Protein AF-A0A914SIZ4-F1 (afdb_monomer_lite)

Radius of gyration: 20.18 Å; chains: 1; bounding box: 38×39×72 Å

Secondary structure (DSSP, 8-state):
-HHHHHHHHHHHHHHHHHHHHHHHHHHHHHHHTSPEEEETT--TT--EEEEEEEEE-SSTT----SPEEEEEEESS-BPPPEEE-EE-TT-SS----S-TT-EEEEEEEESS---SEEEEEEEE----SS----EEEEEEEEEETTTTEEEEEEEEEEE-SS-------

Foldseek 3Di:
DVVVVVVVVVVVVVVVVVVVVVVVVVVVVVLVPADAFEAPPDDPLFDWKKKKKWFFEQDPLQFDQFWKWKKWAAPPDIDDIGTPAGDPVPDPDGDRPRDHRDIYIYIDTHNDDRHHTQFMAMWTDPPDPDPSQWHFIQKMWMAGPVVRDIDIGGDRDIGNDTDDGDHDD

Sequence (169 aa):
MGNQTLVILQICFFLTFVWLLYVTDLSEFRDTTGYILNNSDNLSNYFYQYIIAVQTSHKFFASTKNNVFISLFGTESETLARKLHGCMSTSSFPYKSFEFGICERFLVCTDRPLGDIHFIKLWTDISGDDAIQSWHCEQIQIKDMQTNKDYLFEVKQWFHTPVMTLSFL

Structure (mmCIF, N/CA/C/O backbone):
data_AF-A0A914SIZ4-F1
#
_entry.id   AF-A0A914SIZ4-F1
#
loop_
_atom_site.group_PDB
_atom_site.id
_atom_site.type_symbol
_atom_site.label_atom_id
_atom_site.label_alt_id
_atom_site.label_comp_id
_atom_site.label_asym_id
_atom_site.label_entity_id
_atom_site.label_seq_id
_atom_site.pdbx_PDB_ins_code
_atom_site.Cartn_x
_atom_site.Cartn_y
_atom_site.Cartn_z
_atom_site.occupancy
_atom_site.B_iso_or_equiv
_atom_site.auth_seq_id
_atom_site.auth_comp_id
_atom_site.auth_asym_id
_atom_site.auth_atom_id
_atom_site.pdbx_PDB_model_num
ATOM 1 N N . MET A 1 1 ? -2.617 2.408 55.164 1.00 59.12 1 MET A N 1
ATOM 2 C CA . MET A 1 1 ? -1.770 2.667 53.976 1.00 59.12 1 MET A CA 1
ATOM 3 C C . MET A 1 1 ? -2.222 1.911 52.714 1.00 59.12 1 MET A C 1
ATOM 5 O O . MET A 1 1 ? -2.068 2.476 51.644 1.00 59.12 1 MET A O 1
ATOM 9 N N . GLY A 1 2 ? -2.843 0.719 52.793 1.00 74.12 2 GLY A N 1
ATOM 10 C CA . GLY A 1 2 ? -3.229 -0.076 51.603 1.00 74.12 2 GLY A CA 1
ATOM 11 C C . GLY A 1 2 ? -4.346 0.483 50.698 1.00 74.12 2 GLY A C 1
ATOM 12 O O . GLY A 1 2 ? -4.307 0.282 49.489 1.00 74.12 2 GLY A O 1
ATOM 13 N N . ASN A 1 3 ? -5.314 1.239 51.233 1.00 79.38 3 ASN A N 1
ATOM 14 C CA . ASN A 1 3 ? -6.381 1.816 50.393 1.00 79.38 3 ASN A CA 1
ATOM 15 C C . ASN A 1 3 ? -5.876 2.961 49.505 1.00 79.38 3 ASN A C 1
ATOM 17 O O . ASN A 1 3 ? -6.310 3.090 48.368 1.00 79.38 3 ASN A O 1
ATOM 21 N N . GLN A 1 4 ? -4.930 3.767 49.994 1.00 86.94 4 GLN A N 1
ATOM 22 C CA . GLN A 1 4 ? -4.374 4.873 49.210 1.00 86.94 4 GLN A CA 1
ATOM 23 C C . GLN A 1 4 ? -3.528 4.361 48.041 1.00 86.94 4 GLN A C 1
ATOM 25 O O . GLN A 1 4 ? -3.629 4.892 46.942 1.00 86.94 4 GLN A O 1
ATOM 30 N N . THR A 1 5 ? -2.760 3.285 48.238 1.00 90.44 5 THR A N 1
ATOM 31 C CA . THR A 1 5 ? -1.988 2.660 47.155 1.00 90.44 5 THR A CA 1
ATOM 32 C C . THR A 1 5 ? -2.891 2.042 46.087 1.00 90.44 5 THR A C 1
ATOM 34 O O . THR A 1 5 ? -2.598 2.178 44.905 1.00 90.44 5 THR A O 1
ATOM 37 N N . LEU A 1 6 ? -4.017 1.428 46.473 1.00 89.38 6 LEU A N 1
ATOM 38 C CA . LEU A 1 6 ? -4.995 0.879 45.523 1.00 89.38 6 LEU A CA 1
ATOM 39 C C . LEU A 1 6 ? -5.656 1.973 44.672 1.00 89.38 6 LEU A C 1
ATOM 41 O O . LEU A 1 6 ? -5.752 1.820 43.456 1.00 89.38 6 LEU A O 1
ATOM 45 N N . VAL A 1 7 ? -6.049 3.091 45.291 1.00 93.56 7 VAL A N 1
ATOM 46 C CA . VAL A 1 7 ? -6.637 4.239 44.580 1.00 93.56 7 VAL A CA 1
ATOM 47 C C . VAL A 1 7 ? -5.636 4.845 43.592 1.00 93.56 7 VAL A C 1
ATOM 49 O O . VAL A 1 7 ? -5.992 5.128 42.451 1.00 93.56 7 VAL A O 1
ATOM 52 N N . ILE A 1 8 ? -4.367 4.988 43.988 1.00 93.56 8 ILE A N 1
ATOM 53 C CA . ILE A 1 8 ? -3.312 5.503 43.103 1.00 93.56 8 ILE A CA 1
ATOM 54 C C . ILE A 1 8 ? -3.103 4.573 41.901 1.00 93.56 8 ILE A C 1
ATOM 56 O O . ILE A 1 8 ? -3.047 5.050 40.771 1.00 93.56 8 ILE A O 1
ATOM 60 N N . LEU A 1 9 ? -3.051 3.254 42.112 1.00 94.06 9 LEU A N 1
ATOM 61 C CA . LEU A 1 9 ? -2.890 2.285 41.022 1.00 94.06 9 LEU A CA 1
ATOM 62 C C . LEU A 1 9 ? -4.062 2.318 40.031 1.00 94.06 9 LEU A C 1
ATOM 64 O O . LEU A 1 9 ? -3.834 2.241 38.826 1.00 94.06 9 LEU A O 1
ATOM 68 N N . GLN A 1 10 ? -5.296 2.480 40.515 1.00 93.75 10 GLN A N 1
ATOM 69 C CA . GLN A 1 10 ? -6.477 2.619 39.656 1.00 93.75 10 GLN A CA 1
ATOM 70 C C . GLN A 1 10 ? -6.420 3.887 38.800 1.00 93.75 10 GLN A C 1
ATOM 72 O O . GLN A 1 10 ? -6.717 3.832 37.608 1.00 93.75 10 GLN A O 1
ATOM 77 N N . ILE A 1 11 ? -5.993 5.012 39.381 1.00 95.56 11 ILE A N 1
ATOM 78 C CA . ILE A 1 11 ? -5.815 6.269 38.643 1.00 95.56 11 ILE A CA 1
ATOM 79 C C . ILE A 1 11 ? -4.706 6.116 37.598 1.00 95.56 11 ILE A C 1
ATOM 81 O O . ILE A 1 11 ? -4.906 6.489 36.447 1.00 95.56 11 ILE A O 1
ATOM 85 N N . CYS A 1 12 ? -3.562 5.527 37.958 1.00 95.31 12 CYS A N 1
ATOM 86 C CA . CYS A 1 12 ? -2.476 5.272 37.012 1.00 95.31 12 CYS A CA 1
ATOM 87 C C . CYS A 1 12 ? -2.931 4.376 35.857 1.00 95.31 12 CYS A C 1
ATOM 89 O O . CYS A 1 12 ? -2.675 4.717 34.708 1.00 95.31 12 CYS A O 1
ATOM 91 N N . PHE A 1 13 ? -3.650 3.287 36.144 1.00 95.81 13 PHE A N 1
ATOM 92 C CA . PHE A 1 13 ? -4.196 2.404 35.115 1.00 95.81 13 PHE A CA 1
ATOM 93 C C . PHE A 1 13 ? -5.157 3.151 34.183 1.00 95.81 13 PHE A C 1
ATOM 95 O O . PHE A 1 13 ? -5.036 3.047 32.963 1.00 95.81 13 PHE A O 1
ATOM 102 N N . PHE A 1 14 ? -6.060 3.961 34.745 1.00 96.25 14 PHE A N 1
ATOM 103 C CA . PHE A 1 14 ? -6.995 4.765 33.963 1.00 96.25 14 PHE A CA 1
ATOM 104 C C . PHE A 1 14 ? -6.264 5.774 33.070 1.00 96.25 14 PHE A C 1
ATOM 106 O O . PHE A 1 14 ? -6.563 5.870 31.884 1.00 96.25 14 PHE A O 1
ATOM 113 N N . LEU A 1 15 ? -5.252 6.468 33.597 1.00 95.44 15 LEU A N 1
ATOM 114 C CA . LEU A 1 15 ? -4.437 7.404 32.821 1.00 95.44 15 LEU A CA 1
ATOM 115 C C . LEU A 1 15 ? -3.643 6.699 31.716 1.00 95.44 15 LEU A C 1
ATOM 117 O O . LEU A 1 15 ? -3.604 7.200 30.596 1.00 95.44 15 LEU A O 1
ATOM 121 N N . THR A 1 16 ? -3.056 5.528 31.984 1.00 92.56 16 THR A N 1
ATOM 122 C CA . THR A 1 16 ? -2.359 4.748 30.948 1.00 92.56 16 THR A CA 1
ATOM 123 C C . THR A 1 16 ? -3.313 4.223 29.885 1.00 92.56 16 THR A C 1
ATOM 125 O O . THR A 1 16 ? -2.956 4.198 28.715 1.00 92.56 16 THR A O 1
ATOM 128 N N . PHE A 1 17 ? -4.533 3.847 30.268 1.00 94.31 17 PHE A N 1
ATOM 129 C CA . PHE A 1 17 ? -5.553 3.379 29.339 1.00 94.31 17 PHE A CA 1
ATOM 130 C C . PHE A 1 17 ? -6.051 4.519 28.445 1.00 94.31 17 PHE A C 1
ATOM 132 O O . PHE A 1 17 ? -6.073 4.371 27.229 1.00 94.31 17 PHE A O 1
ATOM 139 N N . VAL A 1 18 ? -6.356 5.685 29.022 1.00 93.88 18 VAL A N 1
ATOM 140 C CA . VAL A 1 18 ? -6.723 6.893 28.265 1.00 93.88 18 VAL A CA 1
ATOM 141 C C . VAL A 1 18 ? -5.588 7.324 27.338 1.00 93.88 18 VAL A C 1
ATOM 143 O O . VAL A 1 18 ? -5.836 7.654 26.184 1.00 93.88 18 VAL A O 1
ATOM 146 N N . TRP A 1 19 ? -4.339 7.278 27.808 1.00 91.62 19 TRP A N 1
ATOM 147 C CA . TRP A 1 19 ? -3.180 7.578 26.973 1.00 91.62 19 TRP A CA 1
ATOM 148 C C . TRP A 1 19 ? -3.014 6.567 25.833 1.00 91.62 19 TRP A C 1
ATOM 150 O O . TRP A 1 19 ? -2.752 6.980 24.711 1.00 91.62 19 TRP A O 1
ATOM 160 N N . LEU A 1 20 ? -3.224 5.269 26.075 1.00 89.19 20 LEU A N 1
ATOM 161 C CA . LEU A 1 20 ? -3.196 4.249 25.023 1.00 89.19 20 LEU A CA 1
ATOM 162 C C . LEU A 1 20 ? -4.296 4.475 23.982 1.00 89.19 20 LEU A C 1
ATOM 164 O O . LEU A 1 20 ? -3.985 4.455 22.797 1.00 89.19 20 LEU A O 1
ATOM 168 N N . LEU A 1 21 ? -5.533 4.759 24.406 1.00 87.50 21 LEU A N 1
ATOM 169 C CA . LEU A 1 21 ? -6.630 5.092 23.489 1.00 87.50 21 LEU A CA 1
ATOM 170 C C . LEU A 1 21 ? -6.316 6.345 22.658 1.00 87.50 21 LEU A C 1
ATOM 172 O O . LEU A 1 21 ? -6.552 6.375 21.453 1.00 87.50 21 LEU A O 1
ATOM 176 N N . TYR A 1 22 ? -5.728 7.362 23.288 1.00 82.75 22 TYR A N 1
ATOM 177 C CA . TYR A 1 22 ? -5.297 8.580 22.609 1.00 82.75 22 TYR A CA 1
ATOM 178 C C . TYR A 1 22 ? -4.162 8.316 21.607 1.00 82.75 22 TYR A C 1
ATOM 180 O O . TYR A 1 22 ? -4.184 8.827 20.493 1.00 82.75 22 TYR A O 1
ATOM 188 N N . VAL A 1 23 ? -3.177 7.486 21.963 1.00 78.31 23 VAL A N 1
ATOM 189 C CA . VAL A 1 23 ? -2.068 7.111 21.071 1.00 78.31 23 VAL A CA 1
ATOM 190 C C . VAL A 1 23 ? -2.558 6.292 19.878 1.00 78.31 23 VAL A C 1
ATOM 192 O O . VAL A 1 23 ? -2.055 6.493 18.774 1.00 78.31 23 VAL A O 1
ATOM 195 N N . THR A 1 24 ? -3.536 5.401 20.065 1.00 73.44 24 THR A N 1
ATOM 196 C CA . THR A 1 24 ? -4.120 4.644 18.948 1.00 73.44 24 THR A CA 1
ATOM 197 C C . THR A 1 24 ? -4.885 5.554 17.986 1.00 73.44 24 THR A C 1
ATOM 199 O O . THR A 1 24 ? -4.687 5.443 16.782 1.00 73.44 24 THR A O 1
ATOM 202 N N . ASP A 1 25 ? -5.652 6.520 18.489 1.00 65.12 25 ASP A N 1
ATOM 203 C CA . ASP A 1 25 ? -6.377 7.503 17.664 1.00 65.12 25 ASP A CA 1
ATOM 204 C C . ASP A 1 25 ? -5.406 8.443 16.910 1.00 65.12 25 ASP A C 1
ATOM 206 O O . ASP A 1 25 ? -5.534 8.721 15.717 1.00 65.12 25 ASP A O 1
ATOM 210 N N . LEU A 1 26 ? -4.310 8.841 17.569 1.00 59.41 26 LEU A N 1
ATOM 211 C CA . LEU A 1 26 ? -3.222 9.580 16.923 1.00 59.41 26 LEU A CA 1
ATOM 212 C C . LEU A 1 26 ? -2.469 8.767 15.863 1.00 59.41 26 LEU A C 1
ATOM 214 O O . LEU A 1 26 ? -1.889 9.365 14.954 1.00 59.41 26 LEU A O 1
ATOM 218 N N . SER A 1 27 ? -2.420 7.436 15.977 1.00 58.19 27 SER A N 1
ATOM 219 C CA . SER A 1 27 ? -1.749 6.593 14.981 1.00 58.19 27 SER A CA 1
ATOM 220 C C . SER A 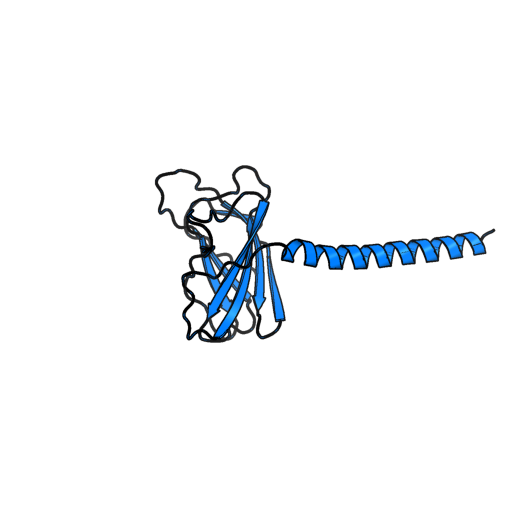1 27 ? -2.484 6.619 13.639 1.00 58.19 27 SER A C 1
ATOM 222 O O . SER A 1 27 ? -1.836 6.757 12.602 1.00 58.19 27 SER A O 1
ATOM 224 N N . GLU A 1 28 ? -3.818 6.654 13.674 1.00 53.34 28 GLU A N 1
ATOM 225 C CA . GLU A 1 28 ? -4.681 6.838 12.505 1.00 53.34 28 GLU A CA 1
ATOM 226 C C . GLU A 1 28 ? -4.524 8.253 11.912 1.00 53.34 28 GLU A C 1
ATOM 228 O O . GLU A 1 28 ? -4.387 8.427 10.697 1.00 53.34 28 GLU A O 1
ATOM 233 N N . PHE A 1 29 ? -4.405 9.278 12.769 1.00 48.66 29 PHE A N 1
ATOM 234 C CA . PHE A 1 29 ? -4.146 10.649 12.316 1.00 48.66 29 PHE A CA 1
ATOM 235 C C . PHE A 1 29 ? -2.769 10.812 11.649 1.00 48.66 29 PHE A C 1
ATOM 237 O O . PHE A 1 29 ? -2.625 11.549 10.667 1.00 48.66 29 PHE A O 1
ATOM 244 N N . ARG A 1 30 ? -1.739 10.113 12.148 1.00 47.41 30 ARG A N 1
ATOM 245 C CA . ARG A 1 30 ? -0.379 10.172 11.586 1.00 47.41 30 ARG A CA 1
ATOM 246 C C . ARG A 1 30 ? -0.351 9.664 10.150 1.00 47.41 30 ARG A C 1
ATOM 248 O O . ARG A 1 30 ? 0.340 10.252 9.318 1.00 47.41 30 ARG A O 1
ATOM 255 N N . ASP A 1 31 ? -1.162 8.655 9.856 1.00 54.09 31 ASP A N 1
ATOM 256 C CA . ASP A 1 31 ? -1.362 8.177 8.501 1.00 54.09 31 ASP A CA 1
ATOM 257 C C . ASP A 1 31 ? -2.029 9.272 7.644 1.00 54.09 31 ASP A C 1
ATOM 259 O O . ASP A 1 31 ? -1.484 9.618 6.600 1.00 54.09 31 ASP A O 1
ATOM 263 N N . THR A 1 32 ? -3.090 9.952 8.090 1.00 49.34 32 THR A N 1
ATOM 264 C CA . THR A 1 32 ? -3.833 10.953 7.278 1.00 49.34 32 THR A CA 1
ATOM 265 C C . THR A 1 32 ? -3.099 12.235 6.844 1.00 49.34 32 THR A C 1
ATOM 267 O O . THR A 1 32 ? -3.649 13.003 6.058 1.00 49.34 32 THR A O 1
ATOM 270 N N . THR A 1 33 ? -1.861 12.490 7.273 1.00 47.47 33 THR A N 1
ATOM 271 C CA . THR A 1 33 ? -1.141 13.748 6.958 1.00 47.47 33 THR A CA 1
ATOM 272 C C . THR A 1 33 ? -0.622 13.872 5.514 1.00 47.47 33 THR A C 1
ATOM 274 O O . THR A 1 33 ? -0.055 14.902 5.146 1.00 47.47 33 THR A O 1
ATOM 277 N N . GLY A 1 34 ? -0.827 12.853 4.674 1.00 63.88 34 GLY A N 1
ATOM 278 C CA . GLY A 1 34 ? -0.425 12.856 3.264 1.00 63.88 34 GLY A CA 1
ATOM 279 C C . GLY A 1 34 ? -1.539 13.299 2.309 1.00 63.88 34 GLY A C 1
ATOM 280 O O . GLY A 1 34 ? -2.701 12.938 2.487 1.00 63.88 34 GLY A O 1
ATOM 281 N N . TYR A 1 35 ? -1.180 14.033 1.254 1.00 74.75 35 TYR A N 1
ATOM 282 C CA . TYR A 1 35 ? -2.088 14.359 0.149 1.00 74.75 35 TYR A CA 1
ATOM 283 C C . TYR A 1 35 ? -2.601 13.082 -0.541 1.00 74.75 35 TYR A C 1
ATOM 285 O O . TYR A 1 35 ? -1.833 12.147 -0.766 1.00 74.75 35 TYR A O 1
ATOM 293 N N . ILE A 1 36 ? -3.884 13.058 -0.916 1.00 83.19 36 ILE A N 1
ATOM 294 C CA . ILE A 1 36 ? -4.438 12.009 -1.782 1.00 83.19 36 ILE A CA 1
ATOM 295 C C . ILE A 1 36 ? -4.132 12.382 -3.231 1.00 83.19 36 ILE A C 1
ATOM 297 O O . ILE A 1 36 ? -4.562 13.423 -3.729 1.00 83.19 36 ILE A O 1
ATOM 301 N N . LEU A 1 37 ? -3.391 11.518 -3.909 1.00 83.19 37 LEU A N 1
ATOM 302 C CA . LEU A 1 37 ? -3.005 11.679 -5.298 1.00 83.19 37 LEU A CA 1
ATOM 303 C C . LEU A 1 37 ? -4.125 11.137 -6.183 1.00 83.19 37 LEU A C 1
ATOM 305 O O . LEU A 1 37 ? -4.456 9.952 -6.126 1.00 83.19 37 LEU A O 1
ATOM 309 N N . ASN A 1 38 ? -4.718 11.992 -7.015 1.00 83.69 38 ASN A N 1
ATOM 310 C CA . ASN A 1 38 ? -5.684 11.519 -7.999 1.00 83.69 38 ASN A CA 1
ATOM 311 C C . ASN A 1 38 ? -4.949 10.728 -9.086 1.00 83.69 38 ASN A C 1
ATOM 313 O O . ASN A 1 38 ? -4.035 11.266 -9.718 1.00 83.69 38 ASN A O 1
ATOM 317 N N . ASN A 1 39 ? -5.328 9.465 -9.289 1.00 82.06 39 ASN A N 1
ATOM 318 C CA . ASN A 1 39 ? -4.675 8.643 -10.293 1.00 82.06 39 ASN A CA 1
ATOM 319 C C . ASN A 1 39 ? -5.022 9.126 -11.711 1.00 82.06 39 ASN A C 1
ATOM 321 O O . ASN A 1 39 ? -6.186 9.397 -12.010 1.00 82.06 39 ASN A O 1
ATOM 325 N N . SER A 1 40 ? -4.024 9.187 -12.597 1.00 78.44 40 SER A N 1
ATOM 326 C CA . SER A 1 40 ? -4.197 9.655 -13.983 1.00 78.44 40 SER A CA 1
ATOM 327 C C . SER A 1 40 ? -5.196 8.822 -14.780 1.00 78.44 40 SER A C 1
ATOM 329 O O . SER A 1 40 ? -5.850 9.336 -15.682 1.00 78.44 40 SER A O 1
ATOM 331 N N . ASP A 1 41 ? -5.330 7.545 -14.428 1.00 81.38 41 ASP A N 1
ATOM 332 C CA . ASP A 1 41 ? -6.172 6.586 -15.143 1.00 81.38 41 ASP A CA 1
ATOM 333 C C . ASP A 1 41 ? -7.658 6.682 -14.739 1.00 81.38 41 ASP A C 1
ATOM 335 O O . ASP A 1 41 ? -8.469 5.862 -15.168 1.00 81.38 41 ASP A O 1
ATOM 339 N N . ASN A 1 42 ? -8.028 7.602 -13.841 1.00 85.62 42 ASN A N 1
ATOM 340 C CA . ASN A 1 42 ? -9.411 7.764 -13.395 1.00 85.62 42 ASN A CA 1
ATOM 341 C C . ASN A 1 42 ? -10.262 8.444 -14.472 1.00 85.62 42 ASN A C 1
ATOM 343 O O . ASN A 1 42 ? -9.956 9.546 -14.927 1.00 85.62 42 ASN A O 1
ATOM 347 N N . LEU A 1 43 ? -11.372 7.801 -14.837 1.00 83.69 43 LEU A N 1
ATOM 348 C CA . LEU A 1 43 ? -12.358 8.346 -15.765 1.00 83.69 43 LEU A CA 1
ATOM 349 C C . LEU A 1 43 ? -13.506 9.018 -15.004 1.00 83.69 43 LEU A C 1
ATOM 351 O O . LEU A 1 43 ? -13.878 8.596 -13.912 1.00 83.69 43 LEU A O 1
ATOM 355 N N . SER A 1 44 ? -14.100 10.055 -15.598 1.00 81.88 44 SER A N 1
ATOM 356 C CA . SER A 1 44 ? -15.178 10.841 -14.975 1.00 81.88 44 SER A CA 1
ATOM 357 C C . SER A 1 44 ? -16.486 10.067 -14.775 1.00 81.88 44 SER A C 1
ATOM 359 O O . SER A 1 44 ? -17.315 10.473 -13.966 1.00 81.88 44 SER A O 1
ATOM 361 N N . ASN A 1 45 ? -16.680 8.965 -15.500 1.00 86.62 45 ASN A N 1
ATOM 362 C CA . ASN A 1 45 ? -17.842 8.084 -15.391 1.00 86.62 45 ASN A CA 1
ATOM 363 C C . ASN A 1 45 ? -17.667 6.959 -14.355 1.00 86.62 45 ASN A C 1
ATOM 365 O O . ASN A 1 45 ? -18.545 6.105 -14.244 1.00 86.62 45 ASN A O 1
ATOM 369 N N . TYR A 1 46 ? -16.546 6.921 -13.631 1.00 90.50 46 TYR A N 1
ATOM 370 C CA . TYR A 1 46 ? -16.296 5.956 -12.561 1.00 90.50 46 TYR A CA 1
ATOM 371 C C . TYR A 1 46 ? -16.685 6.566 -11.213 1.00 90.50 46 TYR A C 1
ATOM 373 O O . TYR A 1 46 ? -16.101 7.558 -10.778 1.00 90.50 46 TYR A O 1
ATOM 381 N N . PHE A 1 47 ? -17.687 5.977 -10.558 1.00 90.44 47 PHE A N 1
ATOM 382 C CA . PHE A 1 47 ? -18.300 6.534 -9.345 1.00 90.44 47 PHE A CA 1
ATOM 383 C C . PHE A 1 47 ? -17.838 5.853 -8.054 1.00 90.44 47 PHE A C 1
ATOM 385 O O . PHE A 1 47 ? -17.953 6.447 -6.983 1.00 90.44 47 PHE A O 1
ATOM 392 N N . TYR A 1 48 ? -17.307 4.634 -8.144 1.00 94.25 48 TYR A N 1
ATOM 393 C CA . TYR A 1 48 ? -16.815 3.883 -6.991 1.00 94.25 48 TYR A CA 1
ATOM 394 C C . TYR A 1 48 ? -15.359 4.247 -6.746 1.00 94.25 48 TYR A C 1
ATOM 396 O O . TYR A 1 48 ? -14.560 4.258 -7.674 1.00 94.25 48 TYR A O 1
ATOM 404 N N . GLN A 1 49 ? -15.030 4.606 -5.514 1.00 94.19 49 GLN A N 1
ATOM 405 C CA . GLN A 1 49 ? -13.761 5.216 -5.130 1.00 94.19 49 GLN A CA 1
ATOM 406 C C . GLN A 1 49 ? -13.073 4.393 -4.049 1.00 94.19 49 GLN A C 1
ATOM 408 O O . GLN A 1 49 ? -13.660 4.120 -2.999 1.00 94.19 49 GLN A O 1
ATOM 413 N N . TYR A 1 50 ? -11.804 4.093 -4.297 1.00 94.38 50 TYR A N 1
ATOM 414 C CA . TYR A 1 50 ? -10.922 3.357 -3.409 1.00 94.38 50 TYR A CA 1
ATOM 415 C C . TYR A 1 50 ? -9.665 4.182 -3.157 1.00 94.38 50 TYR A C 1
ATOM 417 O O . TYR A 1 50 ? -9.025 4.646 -4.102 1.00 94.38 50 TYR A O 1
ATOM 425 N N . ILE A 1 51 ? -9.296 4.371 -1.892 1.00 93.94 51 ILE A N 1
ATOM 426 C CA . ILE A 1 51 ? -8.007 4.973 -1.538 1.00 93.94 51 ILE A CA 1
ATOM 427 C C . ILE A 1 51 ? -7.023 3.843 -1.284 1.00 93.94 51 ILE A C 1
ATOM 429 O O . ILE A 1 51 ? -7.239 3.027 -0.396 1.00 93.94 51 ILE A O 1
ATOM 433 N N . ILE A 1 52 ? -5.936 3.820 -2.045 1.00 93.75 52 ILE A N 1
ATOM 434 C CA . ILE A 1 52 ? -4.855 2.848 -1.907 1.00 93.75 52 ILE A CA 1
ATOM 435 C C . ILE A 1 52 ? -3.670 3.566 -1.270 1.00 93.75 52 ILE A C 1
ATOM 437 O O . ILE A 1 52 ? -3.052 4.415 -1.910 1.00 93.75 52 ILE A O 1
ATOM 441 N N . ALA A 1 53 ? -3.363 3.247 -0.017 1.00 92.31 53 ALA A N 1
ATOM 442 C CA . ALA A 1 53 ? -2.176 3.725 0.673 1.00 92.31 53 ALA A CA 1
ATOM 443 C C . ALA A 1 53 ? -1.057 2.684 0.560 1.00 92.31 53 ALA A C 1
ATOM 445 O O . ALA A 1 53 ? -1.200 1.552 1.019 1.00 92.31 53 ALA A O 1
ATOM 446 N N . VAL A 1 54 ? 0.056 3.063 -0.056 1.00 92.31 54 VAL A N 1
ATOM 447 C CA . VAL A 1 54 ? 1.220 2.203 -0.257 1.00 92.31 54 VAL A CA 1
ATOM 448 C C . VAL A 1 54 ? 2.349 2.687 0.639 1.00 92.31 54 VAL A C 1
ATOM 450 O O . VAL A 1 54 ? 2.835 3.808 0.487 1.00 92.31 54 VAL A O 1
ATOM 453 N N . GLN A 1 55 ? 2.785 1.830 1.561 1.00 91.38 55 GLN A N 1
ATOM 454 C CA . GLN A 1 55 ? 3.911 2.111 2.442 1.00 91.38 55 GLN A CA 1
ATOM 455 C C . GLN A 1 55 ? 5.196 1.553 1.831 1.00 91.38 55 GLN A C 1
ATOM 457 O O . GLN A 1 55 ? 5.403 0.334 1.784 1.00 91.38 55 GLN A O 1
ATOM 462 N N . THR A 1 56 ? 6.105 2.437 1.428 1.00 91.06 56 THR A N 1
ATOM 463 C CA . THR A 1 56 ? 7.478 2.031 1.116 1.00 91.06 56 THR A CA 1
ATOM 464 C C . THR A 1 56 ? 8.248 1.847 2.421 1.00 91.06 56 THR A C 1
ATOM 466 O O . THR A 1 56 ? 8.143 2.654 3.347 1.00 91.06 56 THR A O 1
ATOM 469 N N . SER A 1 57 ? 9.005 0.756 2.537 1.00 89.06 57 SER A N 1
ATOM 470 C CA . SER A 1 57 ? 9.697 0.444 3.792 1.00 89.06 57 SER A CA 1
ATOM 471 C C . SER A 1 57 ? 10.828 1.426 4.111 1.00 89.06 57 SER A C 1
ATOM 473 O O . SER A 1 57 ? 11.391 2.079 3.232 1.00 89.06 57 SER A O 1
ATOM 475 N N . HIS A 1 58 ? 11.223 1.455 5.384 1.00 87.94 58 HIS A N 1
ATOM 476 C CA . HIS A 1 58 ? 12.414 2.160 5.864 1.00 87.94 58 HIS A CA 1
ATOM 477 C C . HIS A 1 58 ? 13.715 1.350 5.668 1.00 87.94 58 HIS A C 1
ATOM 479 O O . HIS A 1 58 ? 14.703 1.579 6.368 1.00 87.94 58 HIS A O 1
ATOM 485 N N . LYS A 1 59 ? 13.751 0.382 4.740 1.00 86.44 59 LYS A N 1
ATOM 486 C CA . LYS A 1 59 ? 14.976 -0.364 4.401 1.00 86.44 59 LYS A CA 1
ATOM 487 C C . LYS A 1 59 ? 15.824 0.430 3.409 1.00 86.44 59 LYS A C 1
ATOM 489 O O . LYS A 1 59 ? 15.293 1.073 2.507 1.00 86.44 59 LYS A O 1
ATOM 494 N N . PHE A 1 60 ? 17.147 0.407 3.564 1.00 83.19 60 PHE A N 1
ATOM 495 C CA . PHE A 1 60 ? 18.045 1.095 2.629 1.00 83.19 60 PHE A CA 1
ATOM 496 C C . PHE A 1 60 ? 17.779 0.646 1.190 1.00 83.19 60 PHE A C 1
ATOM 498 O O . PHE A 1 60 ? 17.643 -0.548 0.946 1.00 83.19 60 PHE A O 1
ATOM 505 N N . PHE A 1 61 ? 17.723 1.603 0.258 1.00 83.88 61 PHE A N 1
A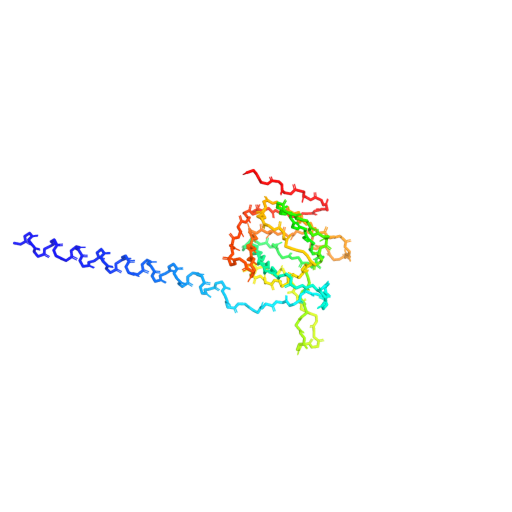TOM 506 C CA . PHE A 1 61 ? 17.434 1.363 -1.164 1.00 83.88 61 PHE A CA 1
ATOM 507 C C . PHE A 1 61 ? 16.040 0.783 -1.455 1.00 83.88 61 PHE A C 1
ATOM 509 O O . PHE A 1 61 ? 15.841 0.172 -2.498 1.00 83.88 61 PHE A O 1
ATOM 516 N N . ALA A 1 62 ? 15.070 0.984 -0.556 1.00 85.94 62 ALA A N 1
ATOM 517 C CA . ALA A 1 62 ? 13.688 0.556 -0.763 1.00 85.94 62 ALA A CA 1
ATOM 518 C C . ALA A 1 62 ? 12.899 1.404 -1.770 1.00 85.94 62 ALA A C 1
ATOM 520 O O . ALA A 1 62 ? 11.774 1.024 -2.077 1.00 85.94 62 ALA A O 1
ATOM 521 N N . SER A 1 63 ? 13.431 2.536 -2.242 1.00 85.69 63 SER A N 1
ATOM 522 C CA . SER A 1 63 ? 12.743 3.427 -3.179 1.00 85.69 63 SER A CA 1
ATOM 523 C C . SER A 1 63 ? 12.849 2.957 -4.626 1.00 85.69 63 SER A C 1
ATOM 525 O O . SER A 1 63 ? 13.814 2.297 -5.003 1.00 85.69 63 SER A O 1
ATOM 527 N N . THR A 1 64 ? 11.891 3.345 -5.468 1.00 83.06 64 THR A N 1
ATOM 528 C CA . THR A 1 64 ? 11.928 3.011 -6.898 1.00 83.06 64 THR A CA 1
ATOM 529 C C . THR A 1 64 ? 11.551 4.183 -7.787 1.00 83.06 64 THR A C 1
ATOM 531 O O . THR A 1 64 ? 10.848 5.096 -7.373 1.00 83.06 64 THR A O 1
ATOM 534 N N . LYS A 1 65 ? 12.055 4.152 -9.022 1.00 80.25 65 LYS A N 1
ATOM 535 C CA . LYS A 1 65 ? 11.638 5.045 -10.110 1.00 80.25 65 LYS A CA 1
ATOM 536 C C . LYS A 1 65 ? 10.789 4.320 -11.160 1.00 80.25 65 LYS A C 1
ATOM 538 O O . LYS A 1 65 ? 10.361 4.949 -12.124 1.00 80.25 65 LYS A O 1
ATOM 543 N N . ASN A 1 66 ? 10.594 3.009 -11.011 1.00 80.25 66 ASN A N 1
ATOM 544 C CA . ASN A 1 66 ? 9.826 2.212 -11.958 1.00 80.25 66 ASN A CA 1
ATOM 545 C C . ASN A 1 66 ? 8.333 2.463 -11.768 1.00 80.25 66 ASN A C 1
ATOM 547 O O . ASN A 1 66 ? 7.888 2.880 -10.696 1.00 80.25 66 ASN A O 1
ATOM 551 N N . ASN A 1 67 ? 7.539 2.170 -12.796 1.00 84.38 67 ASN A N 1
ATOM 552 C CA . ASN A 1 67 ? 6.101 2.281 -12.657 1.00 84.38 67 ASN A CA 1
ATOM 553 C C . ASN A 1 67 ? 5.593 1.086 -11.853 1.00 84.38 67 ASN A C 1
ATOM 555 O O . ASN A 1 67 ? 5.855 -0.070 -12.193 1.00 84.38 67 ASN A O 1
ATOM 559 N N . VAL A 1 68 ? 4.849 1.377 -10.792 1.00 87.69 68 VAL A N 1
ATOM 560 C CA . VAL A 1 68 ? 4.156 0.376 -9.984 1.00 87.69 68 VAL A CA 1
ATOM 561 C C . VAL A 1 68 ? 2.730 0.251 -10.502 1.00 87.69 68 VAL A C 1
ATOM 563 O O . VAL A 1 68 ? 2.068 1.250 -10.785 1.00 87.69 68 VAL A O 1
ATOM 566 N N . PHE A 1 69 ? 2.250 -0.977 -10.618 1.00 90.62 69 PHE A N 1
ATOM 567 C CA . PHE A 1 69 ? 0.902 -1.296 -11.051 1.00 90.62 69 PHE A CA 1
ATOM 568 C C . PHE A 1 69 ? 0.197 -2.135 -10.001 1.00 90.62 69 PHE A C 1
ATOM 570 O O . PHE A 1 69 ? 0.811 -3.001 -9.372 1.00 90.62 69 PHE A O 1
ATOM 577 N N . ILE A 1 70 ? -1.104 -1.901 -9.859 1.00 92.69 70 ILE A N 1
ATOM 578 C CA . ILE A 1 70 ? -1.963 -2.660 -8.962 1.00 92.69 70 ILE A CA 1
ATOM 579 C C . ILE A 1 70 ? -3.258 -3.092 -9.655 1.00 92.69 70 ILE A C 1
ATOM 581 O O . ILE A 1 70 ? -3.825 -2.353 -10.462 1.00 92.69 70 ILE A O 1
ATOM 585 N N . SER A 1 71 ? -3.737 -4.282 -9.307 1.00 94.06 71 SER A N 1
ATOM 586 C CA . SER A 1 71 ? -5.096 -4.752 -9.583 1.00 94.06 71 SER A CA 1
ATOM 587 C C . SER A 1 71 ? -5.733 -5.239 -8.290 1.00 94.06 71 SER A C 1
ATOM 589 O O . SER A 1 71 ? -5.095 -5.958 -7.519 1.00 94.06 71 SER A O 1
ATOM 591 N N . LEU A 1 72 ? -6.984 -4.851 -8.069 1.00 95.00 72 LEU A N 1
ATOM 592 C CA . LEU A 1 72 ? -7.789 -5.234 -6.918 1.00 95.00 72 LEU A CA 1
ATOM 593 C C . LEU A 1 72 ? -8.807 -6.288 -7.338 1.00 95.00 72 LEU A C 1
ATOM 595 O O . LEU A 1 72 ? -9.428 -6.159 -8.392 1.00 95.00 72 LEU A O 1
ATOM 599 N N . PHE A 1 73 ? -8.997 -7.293 -6.494 1.00 95.31 73 PHE A N 1
ATOM 600 C CA . PHE A 1 73 ? -9.950 -8.369 -6.716 1.00 95.31 73 PHE A CA 1
ATOM 601 C C . PHE A 1 73 ? -10.866 -8.457 -5.501 1.00 95.31 73 PHE A C 1
ATOM 603 O O . PHE A 1 73 ? -10.419 -8.710 -4.375 1.00 95.31 73 PHE A O 1
ATOM 610 N N . GLY A 1 74 ? -12.147 -8.197 -5.738 1.00 95.31 74 GLY A N 1
ATOM 611 C CA . GLY A 1 74 ? -13.191 -8.325 -4.740 1.00 95.31 74 GLY A CA 1
ATOM 612 C C . GLY A 1 74 ? -14.225 -9.375 -5.132 1.00 95.31 74 GLY A C 1
ATOM 613 O O . GLY A 1 74 ? -14.140 -9.999 -6.189 1.00 95.31 74 GLY A O 1
ATOM 614 N N . THR A 1 75 ? -15.176 -9.632 -4.241 1.00 96.12 75 THR A N 1
ATOM 615 C CA . THR A 1 75 ? -16.198 -10.675 -4.424 1.00 96.12 75 THR A CA 1
ATOM 616 C C . THR A 1 75 ? -17.130 -10.427 -5.607 1.00 96.12 75 THR A C 1
ATOM 618 O O . THR A 1 75 ? -17.681 -11.380 -6.152 1.00 96.12 75 THR A O 1
ATOM 621 N N . GLU A 1 76 ? -17.343 -9.165 -5.984 1.00 95.19 76 GLU A N 1
ATOM 622 C CA . GLU A 1 76 ? -18.294 -8.778 -7.031 1.00 95.19 76 GLU A CA 1
ATOM 623 C C . GLU A 1 76 ? -17.611 -8.452 -8.359 1.00 95.19 76 GLU A C 1
ATOM 625 O O . GLU A 1 76 ? -18.161 -8.734 -9.426 1.00 95.19 76 GLU A O 1
ATOM 630 N N . SER A 1 77 ? -16.422 -7.848 -8.314 1.00 94.31 77 SER A N 1
ATOM 631 C CA . SER A 1 77 ? -15.670 -7.502 -9.516 1.00 94.31 77 SER A CA 1
ATOM 632 C C . SER A 1 77 ? -14.172 -7.319 -9.255 1.00 94.31 77 SER A C 1
ATOM 634 O O . SER A 1 77 ? -13.699 -7.312 -8.117 1.00 94.31 77 SER A O 1
ATOM 636 N N . GLU A 1 78 ? -13.417 -7.187 -10.344 1.00 93.81 78 GLU A N 1
ATOM 637 C CA . GLU A 1 78 ? -11.977 -6.947 -10.351 1.00 93.81 78 GLU A CA 1
ATOM 638 C C . GLU A 1 7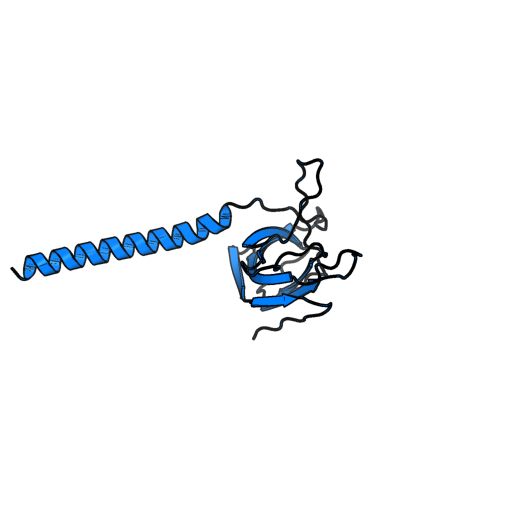8 ? -11.643 -5.668 -11.123 1.00 93.81 78 GLU A C 1
ATOM 640 O O . GLU A 1 78 ? -12.355 -5.270 -12.052 1.00 93.81 78 GLU A O 1
ATOM 645 N N . THR A 1 79 ? -10.530 -5.031 -10.769 1.00 93.19 79 THR A N 1
ATOM 646 C CA . THR A 1 79 ? -10.011 -3.889 -11.520 1.00 93.19 79 THR A CA 1
ATOM 647 C C . THR A 1 79 ? -8.974 -4.331 -12.539 1.00 93.19 79 THR A C 1
ATOM 649 O O . THR A 1 79 ? -8.068 -5.115 -12.244 1.00 93.19 79 THR A O 1
ATOM 652 N N . LEU A 1 80 ? -8.995 -3.688 -13.706 1.00 90.00 80 LEU A N 1
ATOM 653 C CA . LEU A 1 80 ? -7.858 -3.714 -14.625 1.00 90.00 80 LEU A CA 1
ATOM 654 C C . LEU A 1 80 ? -6.585 -3.184 -13.950 1.00 90.00 80 LEU A C 1
ATOM 656 O O . LEU A 1 80 ? -6.642 -2.527 -12.911 1.00 90.00 80 LEU A O 1
ATOM 660 N N . ALA A 1 81 ? -5.435 -3.469 -14.558 1.00 89.69 81 ALA A N 1
ATOM 661 C CA . ALA A 1 81 ? -4.148 -2.940 -14.127 1.00 89.69 81 ALA A CA 1
ATOM 662 C C . ALA A 1 81 ? -4.175 -1.409 -14.070 1.00 89.69 81 ALA A C 1
ATOM 664 O O . ALA A 1 81 ? -4.375 -0.752 -15.092 1.00 89.69 81 ALA A O 1
ATOM 665 N N . ARG A 1 82 ? -3.964 -0.845 -12.881 1.00 90.12 82 ARG A N 1
ATOM 666 C CA . ARG A 1 82 ? -3.881 0.600 -12.659 1.00 90.12 82 ARG A CA 1
ATOM 667 C C . ARG A 1 82 ? -2.442 0.970 -12.391 1.00 90.12 82 ARG A C 1
ATOM 669 O O . ARG A 1 82 ? -1.838 0.428 -11.466 1.00 90.12 82 ARG A O 1
ATOM 676 N N . LYS A 1 83 ? -1.898 1.895 -13.179 1.00 89.12 83 LYS A N 1
ATOM 677 C CA . LYS A 1 83 ? -0.601 2.483 -12.859 1.00 89.12 83 LYS A CA 1
ATOM 678 C C . LYS A 1 83 ? -0.788 3.367 -11.633 1.00 89.12 83 LYS A C 1
ATOM 680 O O . LYS A 1 83 ? -1.707 4.177 -11.601 1.00 89.12 83 LYS A O 1
ATOM 685 N N . LEU A 1 84 ? 0.047 3.197 -10.619 1.00 87.88 84 LEU A N 1
ATOM 686 C CA . LEU A 1 84 ? 0.065 4.058 -9.447 1.00 87.88 84 LEU A CA 1
ATOM 687 C C . LEU A 1 84 ? 1.019 5.210 -9.726 1.00 87.88 84 LEU A C 1
ATOM 689 O O . LEU A 1 84 ? 2.230 5.102 -9.542 1.00 87.88 84 LEU A O 1
ATOM 693 N N . HIS A 1 85 ? 0.467 6.297 -10.249 1.00 80.44 85 HIS A N 1
ATOM 694 C CA . HIS A 1 85 ? 1.228 7.501 -10.527 1.00 80.44 85 HIS A CA 1
ATOM 695 C C . HIS A 1 85 ? 0.411 8.716 -10.108 1.00 80.44 85 HIS A C 1
ATOM 697 O O . HIS A 1 85 ? -0.654 9.001 -10.659 1.00 80.44 85 HIS A O 1
ATOM 703 N N . GLY A 1 86 ? 0.912 9.430 -9.106 1.00 63.47 86 GLY A N 1
ATOM 704 C CA . GLY A 1 86 ? 0.260 10.634 -8.627 1.00 63.47 86 GLY A CA 1
ATOM 705 C C . GLY A 1 86 ? 0.538 11.815 -9.539 1.00 63.47 86 GLY A C 1
ATOM 706 O O . GLY A 1 86 ? 1.687 12.101 -9.863 1.00 63.47 86 GLY A O 1
ATOM 707 N N . CYS A 1 87 ? -0.506 12.547 -9.917 1.00 56.28 87 CYS A N 1
ATOM 708 C CA . CYS A 1 87 ? -0.344 13.890 -10.455 1.00 56.28 87 CYS A CA 1
ATOM 709 C C . CYS A 1 87 ? -0.622 14.900 -9.339 1.00 56.28 87 CYS A C 1
ATOM 711 O O . CYS A 1 87 ? -1.766 15.056 -8.907 1.00 56.28 87 CYS A O 1
ATOM 713 N N . MET A 1 88 ? 0.406 15.612 -8.873 1.00 56.38 88 MET A N 1
ATOM 714 C CA . MET A 1 88 ? 0.176 16.862 -8.153 1.00 56.38 88 MET A CA 1
ATOM 715 C C . MET A 1 88 ? -0.114 17.935 -9.206 1.00 56.38 88 MET A C 1
ATOM 717 O O . MET A 1 88 ? 0.791 18.413 -9.883 1.00 56.38 88 MET A O 1
ATOM 721 N N . SER A 1 89 ? -1.388 18.312 -9.356 1.00 48.22 89 SER A N 1
ATOM 722 C CA . SER A 1 89 ? -1.858 19.297 -10.350 1.00 48.22 89 SER A CA 1
ATOM 723 C C . SER A 1 89 ? -1.220 20.694 -10.211 1.00 48.22 89 SER A C 1
ATOM 725 O O . SER A 1 89 ? -1.501 21.580 -11.014 1.00 48.22 89 SER A O 1
ATOM 727 N N . THR A 1 90 ? -0.411 20.923 -9.178 1.00 50.62 90 THR A N 1
ATOM 728 C CA . THR A 1 90 ? 0.080 22.236 -8.752 1.00 50.62 90 THR A CA 1
ATOM 729 C C . THR A 1 90 ? 1.571 22.461 -8.998 1.00 50.62 90 THR A C 1
ATOM 731 O O . THR A 1 90 ? 2.035 23.582 -8.799 1.00 50.62 90 THR A O 1
ATOM 734 N N . SER A 1 91 ? 2.338 21.454 -9.433 1.00 48.44 91 SER A N 1
ATOM 735 C CA . SER A 1 91 ? 3.791 21.587 -9.598 1.00 48.44 91 SER A CA 1
ATOM 736 C C . SER A 1 91 ? 4.250 21.340 -11.031 1.00 48.44 91 SER A C 1
ATOM 738 O O . SER A 1 91 ? 3.969 20.301 -11.615 1.00 48.44 91 SER A O 1
ATOM 740 N N . SER A 1 92 ? 5.068 22.253 -11.560 1.00 52.00 92 SER A N 1
ATOM 741 C CA . SER A 1 92 ? 5.766 22.121 -12.851 1.00 52.00 92 SER A CA 1
ATOM 742 C C . SER A 1 92 ? 6.819 20.997 -12.885 1.00 52.00 92 SER A C 1
ATOM 744 O O . SER A 1 92 ? 7.514 20.842 -13.886 1.00 52.00 92 SER A O 1
ATOM 746 N N . PHE A 1 93 ? 6.970 20.242 -11.793 1.00 52.69 93 PHE A N 1
ATOM 747 C CA . PHE A 1 93 ? 7.920 19.144 -11.646 1.00 52.69 93 PHE A CA 1
ATOM 748 C C . PHE A 1 93 ? 7.182 17.804 -11.539 1.00 52.69 93 PHE A C 1
ATOM 750 O O . PHE A 1 93 ? 6.135 17.747 -10.887 1.00 52.69 93 PHE A O 1
ATOM 757 N N . PRO A 1 94 ? 7.722 16.725 -12.137 1.00 58.81 94 PRO A N 1
ATOM 758 C CA . PRO A 1 94 ? 7.156 15.392 -11.991 1.00 58.81 94 PRO A CA 1
ATOM 759 C C . PRO A 1 94 ? 7.212 14.969 -10.520 1.00 58.81 94 PRO A C 1
ATOM 761 O O . PRO A 1 94 ? 8.265 15.042 -9.881 1.00 58.81 94 PRO A O 1
ATOM 764 N N . TYR A 1 95 ? 6.067 14.547 -9.986 1.00 68.00 95 TYR A N 1
ATOM 765 C CA . TYR A 1 95 ? 5.976 13.986 -8.644 1.00 68.00 95 TYR A CA 1
ATOM 766 C C . TYR A 1 95 ? 6.779 12.681 -8.589 1.00 68.00 95 TYR A C 1
ATOM 768 O O . TYR A 1 95 ? 6.631 11.817 -9.454 1.00 68.00 95 TYR A O 1
ATOM 776 N N . LYS A 1 96 ? 7.670 12.557 -7.603 1.00 71.12 96 LYS A N 1
ATOM 777 C CA . LYS A 1 96 ? 8.453 11.338 -7.395 1.00 71.12 96 LYS A CA 1
ATOM 778 C C . LYS A 1 96 ? 7.687 10.428 -6.457 1.00 71.12 96 LYS A C 1
ATOM 780 O O . LYS A 1 96 ? 7.583 10.735 -5.274 1.00 71.12 96 LYS A O 1
ATOM 785 N N . SER A 1 97 ? 7.179 9.330 -7.003 1.00 76.44 97 SER A N 1
ATOM 786 C CA . SER A 1 97 ? 6.518 8.310 -6.203 1.00 76.44 97 SER A CA 1
ATOM 787 C C . SER A 1 97 ? 7.484 7.272 -5.638 1.00 76.44 97 SER A C 1
ATOM 789 O O . SER A 1 97 ? 8.586 7.087 -6.150 1.00 76.44 97 SER A O 1
ATOM 791 N N . PHE A 1 98 ? 7.044 6.591 -4.585 1.00 84.62 98 PHE A N 1
ATOM 792 C CA . PHE A 1 98 ? 7.666 5.451 -3.914 1.00 84.62 98 PHE A CA 1
ATOM 793 C C . PHE A 1 98 ? 9.037 5.750 -3.301 1.00 84.62 98 PHE A C 1
ATOM 795 O O . PHE A 1 98 ? 9.995 4.986 -3.449 1.00 84.62 98 PHE A O 1
ATOM 802 N N . GLU A 1 99 ? 9.141 6.876 -2.594 1.00 83.94 99 GLU A N 1
ATOM 803 C CA . GLU A 1 99 ? 10.346 7.245 -1.852 1.00 83.94 99 GLU A CA 1
ATOM 804 C C . GLU A 1 99 ? 10.481 6.485 -0.516 1.00 83.94 99 GLU A C 1
ATOM 806 O O . GLU A 1 99 ? 9.521 5.974 0.060 1.00 83.94 99 GLU A O 1
ATOM 811 N N . PHE A 1 100 ? 11.716 6.401 -0.016 1.00 85.25 100 PHE A N 1
ATOM 812 C CA . PHE A 1 100 ? 12.081 5.654 1.190 1.00 85.25 100 PHE A CA 1
ATOM 813 C C . PHE A 1 100 ? 11.249 6.067 2.412 1.00 85.25 100 PHE A C 1
ATOM 815 O O . PHE A 1 100 ? 11.241 7.236 2.796 1.00 85.25 100 PHE A O 1
ATOM 822 N N . GLY A 1 101 ? 10.605 5.095 3.066 1.00 83.12 101 GLY A N 1
ATOM 823 C CA . GLY A 1 101 ? 9.832 5.334 4.287 1.00 83.12 101 GLY A CA 1
ATOM 824 C C . GLY A 1 101 ? 8.569 6.181 4.108 1.00 83.12 101 GLY A C 1
ATOM 825 O O . GLY A 1 101 ? 7.958 6.558 5.108 1.00 83.12 101 GLY A O 1
ATOM 826 N N . ILE A 1 102 ? 8.187 6.509 2.870 1.00 85.69 102 ILE A N 1
ATOM 827 C CA . ILE A 1 102 ? 7.018 7.341 2.585 1.00 85.69 102 ILE A CA 1
ATOM 828 C C . ILE A 1 102 ? 5.779 6.461 2.392 1.00 85.69 102 ILE A C 1
ATOM 830 O O . ILE A 1 102 ? 5.830 5.402 1.756 1.00 85.69 102 ILE A O 1
ATOM 834 N N . CYS A 1 103 ? 4.664 6.930 2.958 1.00 88.25 103 CYS A N 1
ATOM 835 C CA . CYS A 1 103 ? 3.321 6.436 2.680 1.00 88.25 103 CYS A CA 1
ATOM 836 C C . CYS A 1 103 ? 2.670 7.324 1.625 1.00 88.25 103 CYS A C 1
ATOM 838 O O . CYS A 1 103 ? 2.494 8.524 1.851 1.00 88.25 103 CYS A O 1
ATOM 840 N N . GLU A 1 104 ? 2.284 6.747 0.497 1.00 87.75 104 GLU A N 1
ATOM 841 C CA . GLU A 1 104 ? 1.607 7.478 -0.571 1.00 87.75 104 GLU A CA 1
ATOM 842 C C . GLU A 1 104 ? 0.191 6.976 -0.765 1.00 87.75 104 GLU A C 1
ATOM 844 O O . GLU A 1 104 ? -0.054 5.774 -0.717 1.00 87.75 104 GLU A O 1
ATOM 849 N N . ARG A 1 105 ? -0.745 7.896 -1.014 1.00 89.75 105 ARG A N 1
ATOM 850 C CA . ARG A 1 105 ? -2.162 7.576 -1.189 1.00 89.75 105 ARG A CA 1
ATOM 851 C C . ARG A 1 105 ? -2.610 7.882 -2.595 1.00 89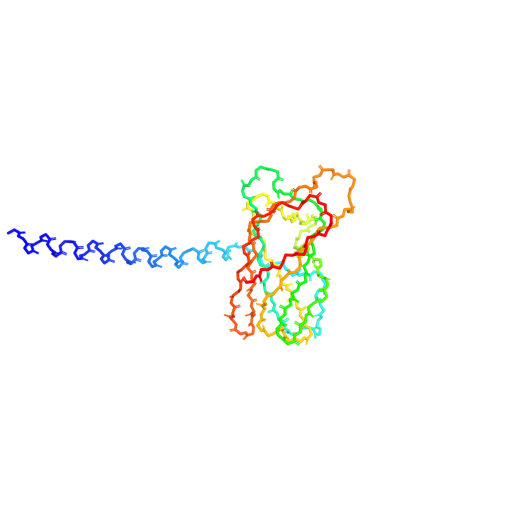.75 105 ARG A C 1
ATOM 853 O O . ARG A 1 105 ? -2.503 9.021 -3.034 1.00 89.75 105 ARG A O 1
ATOM 860 N N . PHE A 1 106 ? -3.188 6.892 -3.253 1.00 90.81 106 PHE A N 1
ATOM 861 C CA . PHE A 1 106 ? -3.714 7.000 -4.603 1.00 90.81 106 PHE A CA 1
ATOM 862 C C . PHE A 1 106 ? -5.227 6.810 -4.576 1.00 90.81 106 PHE A C 1
ATOM 864 O O . PHE A 1 106 ? -5.722 5.814 -4.052 1.00 90.81 106 PHE A O 1
ATOM 871 N N . LEU A 1 107 ? -5.965 7.755 -5.152 1.00 91.44 107 LEU A N 1
ATOM 872 C CA . LEU A 1 107 ? -7.390 7.591 -5.412 1.00 91.44 107 LEU A CA 1
ATOM 873 C C . LEU A 1 107 ? -7.562 6.784 -6.696 1.00 91.44 107 LEU A C 1
ATOM 875 O O . LEU A 1 107 ? -7.118 7.212 -7.761 1.00 91.44 107 LEU A O 1
ATOM 879 N N . VAL A 1 108 ? -8.239 5.647 -6.607 1.00 92.12 108 VAL A N 1
ATOM 880 C CA . VAL A 1 108 ? -8.569 4.779 -7.735 1.00 92.12 108 VAL A CA 1
ATOM 881 C C . VAL A 1 108 ? -10.082 4.692 -7.861 1.00 92.12 108 VAL A C 1
ATOM 883 O O . VAL A 1 108 ? -10.764 4.248 -6.942 1.00 92.12 108 VAL A O 1
ATOM 886 N N . CYS A 1 109 ? -10.599 5.108 -9.014 1.00 93.06 109 CYS A N 1
ATOM 887 C CA . CYS A 1 109 ? -12.019 5.015 -9.328 1.00 93.06 109 CYS A CA 1
ATOM 888 C C . CYS A 1 109 ? -12.314 3.788 -10.200 1.00 93.06 109 CYS A C 1
ATOM 890 O O . CYS A 1 109 ? -11.514 3.460 -11.082 1.00 93.06 109 CYS A O 1
ATOM 892 N N . THR A 1 110 ? -13.461 3.144 -9.994 1.00 92.88 110 THR A N 1
ATOM 893 C CA . THR A 1 110 ? -13.957 1.999 -10.774 1.00 92.88 110 THR A CA 1
ATOM 894 C C . THR A 1 110 ? -15.397 2.233 -11.248 1.00 92.88 110 THR A C 1
ATOM 896 O O . THR A 1 110 ? -16.131 3.081 -10.729 1.00 92.88 110 THR A O 1
ATOM 899 N N . ASP A 1 111 ? -15.800 1.501 -12.284 1.00 93.31 111 ASP A N 1
ATOM 900 C CA . ASP A 1 111 ? -17.145 1.535 -12.869 1.00 93.31 111 ASP A CA 1
ATOM 901 C C . ASP A 1 111 ? -18.185 0.791 -12.018 1.00 93.31 111 ASP A C 1
ATOM 903 O O . ASP A 1 111 ? -19.365 1.140 -12.036 1.00 93.31 111 ASP A O 1
ATOM 907 N N . ARG A 1 112 ? -17.744 -0.224 -11.271 1.00 93.81 112 ARG A N 1
ATOM 908 C CA . ARG A 1 112 ? -18.564 -1.096 -10.423 1.00 93.81 112 ARG A CA 1
ATOM 909 C C . ARG A 1 112 ? -17.945 -1.268 -9.034 1.00 93.81 112 ARG A C 1
ATOM 911 O O . ARG A 1 112 ? -16.727 -1.106 -8.899 1.00 93.81 112 ARG A O 1
ATOM 918 N N . PRO A 1 113 ? -18.754 -1.615 -8.016 1.00 94.62 113 PRO A N 1
ATOM 919 C CA . PRO A 1 113 ? -18.226 -1.951 -6.704 1.00 94.62 113 PRO A CA 1
ATOM 920 C C . PRO A 1 113 ? -17.436 -3.262 -6.783 1.00 94.62 113 PRO A C 1
ATOM 922 O O . PRO A 1 113 ? -17.813 -4.196 -7.494 1.00 94.62 113 PRO A O 1
ATOM 925 N N . LEU A 1 114 ? -16.334 -3.337 -6.040 1.00 95.12 114 LEU A N 1
ATOM 926 C CA . LEU A 1 114 ? -15.525 -4.554 -5.939 1.00 95.12 114 LEU A CA 1
ATOM 927 C C . LEU A 1 114 ? -16.134 -5.568 -4.960 1.00 95.12 114 LEU A C 1
ATOM 929 O O . LEU A 1 114 ? -15.885 -6.765 -5.086 1.00 95.12 114 LEU A O 1
ATOM 933 N N . GLY A 1 115 ? -16.963 -5.114 -4.018 1.00 95.25 115 GLY A N 1
ATOM 934 C CA . GLY A 1 115 ? -17.424 -5.931 -2.897 1.00 95.25 115 GLY A CA 1
ATOM 935 C C . GLY A 1 115 ? -16.311 -6.118 -1.863 1.00 95.25 115 GLY A C 1
ATOM 936 O O . GLY A 1 115 ? -15.505 -5.211 -1.647 1.00 95.25 115 GLY A O 1
ATOM 937 N N . ASP A 1 116 ? -16.247 -7.290 -1.229 1.00 95.38 116 ASP A N 1
ATOM 938 C CA . ASP A 1 116 ? -15.205 -7.579 -0.240 1.00 95.38 116 ASP A CA 1
ATOM 939 C C . ASP A 1 116 ? -13.876 -7.896 -0.941 1.00 95.38 116 ASP A C 1
ATOM 941 O O . ASP A 1 116 ? -13.732 -8.908 -1.638 1.00 95.38 116 ASP A O 1
ATOM 945 N N . ILE A 1 117 ? -12.899 -7.002 -0.772 1.00 95.75 117 ILE A N 1
ATOM 946 C CA . ILE A 1 117 ? -11.566 -7.132 -1.368 1.00 95.75 117 ILE A CA 1
ATOM 947 C C . ILE A 1 117 ? -10.797 -8.209 -0.608 1.00 95.75 117 ILE A C 1
ATOM 949 O O . ILE A 1 117 ? -10.570 -8.097 0.594 1.00 95.75 117 ILE A O 1
ATOM 953 N N . HIS A 1 118 ? -10.373 -9.243 -1.324 1.00 92.81 118 HIS A N 1
ATOM 954 C CA . HIS A 1 118 ? -9.693 -10.400 -0.739 1.00 92.81 118 HIS A CA 1
ATOM 955 C C . HIS A 1 118 ? -8.318 -10.647 -1.357 1.00 92.81 118 HIS A C 1
ATOM 957 O O . HIS A 1 118 ? -7.504 -11.364 -0.784 1.00 92.81 118 HIS A O 1
ATOM 963 N N . PHE A 1 119 ? -8.033 -10.056 -2.517 1.00 90.75 119 PHE A N 1
ATOM 964 C CA . PHE A 1 119 ? -6.791 -10.308 -3.227 1.00 90.75 119 PHE A CA 1
ATOM 965 C C . PHE A 1 119 ? -6.316 -9.064 -3.981 1.00 90.75 119 PHE A C 1
ATOM 967 O O . PHE A 1 119 ? -7.109 -8.303 -4.542 1.00 90.75 119 PHE A O 1
ATOM 974 N N . ILE A 1 120 ? -4.998 -8.859 -3.994 1.00 94.31 120 ILE A N 1
ATOM 975 C CA . ILE A 1 120 ? -4.351 -7.790 -4.751 1.00 94.31 120 ILE A CA 1
ATOM 976 C C . ILE A 1 120 ? -3.212 -8.361 -5.581 1.00 94.31 120 ILE A C 1
ATOM 978 O O . ILE A 1 120 ? -2.470 -9.243 -5.155 1.00 94.31 120 ILE A O 1
ATOM 982 N N . LYS A 1 121 ? -3.031 -7.808 -6.773 1.00 92.62 121 LYS A N 1
ATOM 983 C CA . LYS A 1 121 ? -1.868 -8.083 -7.607 1.00 92.62 121 LYS A CA 1
ATOM 984 C C . LYS A 1 121 ? -1.054 -6.809 -7.715 1.00 92.62 121 LYS A C 1
ATOM 986 O O . LYS A 1 121 ? -1.586 -5.795 -8.149 1.00 92.62 121 LYS A O 1
ATOM 991 N N . LEU A 1 122 ? 0.219 -6.873 -7.341 1.00 91.81 122 LEU A N 1
ATOM 992 C CA . LEU A 1 122 ? 1.137 -5.738 -7.324 1.00 91.81 122 LEU A CA 1
ATOM 993 C C . LEU A 1 122 ? 2.393 -6.091 -8.118 1.00 91.81 122 LEU A C 1
ATOM 995 O O . LEU A 1 122 ? 2.985 -7.145 -7.900 1.00 91.81 122 LEU A O 1
ATOM 999 N N . TRP A 1 123 ? 2.802 -5.240 -9.053 1.00 86.94 123 TRP A N 1
ATOM 1000 C CA . TRP A 1 123 ? 4.003 -5.486 -9.850 1.00 86.94 123 TRP A CA 1
ATOM 1001 C C . TRP A 1 123 ? 4.630 -4.189 -10.348 1.00 86.94 123 TRP A C 1
ATOM 1003 O O . TRP A 1 123 ? 3.992 -3.141 -10.366 1.00 86.94 123 TRP A O 1
ATOM 1013 N N . THR A 1 124 ? 5.887 -4.269 -10.771 1.00 83.06 124 THR A N 1
ATOM 1014 C CA . THR A 1 124 ? 6.626 -3.159 -11.374 1.00 83.06 124 THR A CA 1
ATOM 1015 C C . THR A 1 124 ? 6.889 -3.434 -12.852 1.00 83.06 124 THR A C 1
ATOM 1017 O O . THR A 1 124 ? 7.006 -4.595 -13.259 1.00 83.06 124 THR A O 1
ATOM 1020 N N . ASP A 1 125 ? 6.969 -2.385 -13.672 1.00 78.44 125 ASP A N 1
ATOM 1021 C CA . ASP A 1 125 ? 7.572 -2.496 -15.002 1.00 78.44 125 ASP A CA 1
ATOM 1022 C C . ASP A 1 125 ? 9.087 -2.246 -14.967 1.00 78.44 125 ASP A C 1
ATOM 1024 O O . ASP A 1 125 ? 9.659 -1.828 -13.960 1.00 78.44 125 ASP A O 1
ATOM 1028 N N . ILE A 1 126 ? 9.753 -2.555 -16.081 1.00 66.44 126 ILE A N 1
ATOM 1029 C CA . ILE A 1 126 ? 11.182 -2.291 -16.295 1.00 66.44 126 ILE A CA 1
ATOM 1030 C C . ILE A 1 126 ? 11.313 -1.288 -17.445 1.00 66.44 126 ILE A C 1
ATOM 1032 O O . ILE A 1 126 ? 11.941 -1.565 -18.462 1.00 66.44 126 ILE A O 1
ATOM 1036 N N . SER A 1 127 ? 10.646 -0.136 -17.347 1.00 59.69 127 SER A N 1
ATOM 1037 C CA . SER A 1 127 ? 10.659 0.856 -18.430 1.00 59.69 127 SER A CA 1
ATOM 1038 C C . SER A 1 127 ? 11.754 1.928 -18.278 1.00 59.69 127 SER A C 1
ATOM 1040 O O . SER A 1 127 ? 11.542 3.061 -18.704 1.00 59.69 127 SER A O 1
ATOM 1042 N N . GLY A 1 128 ? 12.904 1.625 -17.662 1.00 54.25 128 GLY A N 1
ATOM 1043 C CA . GLY A 1 128 ? 13.963 2.613 -17.408 1.00 54.25 128 GLY A CA 1
ATOM 1044 C C . GLY A 1 128 ? 15.388 2.065 -17.523 1.00 54.25 128 GLY A C 1
ATOM 1045 O O . GLY A 1 128 ? 15.657 0.948 -17.088 1.00 54.25 128 GLY A O 1
ATOM 1046 N N . ASP A 1 129 ? 16.289 2.885 -18.077 1.00 53.25 129 ASP A N 1
ATOM 1047 C CA . ASP A 1 129 ? 17.740 2.629 -18.194 1.00 53.25 129 ASP A CA 1
ATOM 1048 C C . ASP A 1 129 ? 18.493 2.781 -16.852 1.00 53.25 129 ASP A C 1
ATOM 1050 O O . ASP A 1 129 ? 19.617 2.302 -16.700 1.00 53.25 129 ASP A O 1
ATOM 1054 N N . ASP A 1 130 ? 17.876 3.421 -15.852 1.00 53.03 130 ASP A N 1
ATOM 1055 C CA . ASP A 1 130 ? 18.481 3.690 -14.544 1.00 53.03 130 ASP A CA 1
ATOM 1056 C C . ASP A 1 130 ? 18.197 2.553 -13.547 1.00 53.03 130 ASP A C 1
ATOM 1058 O O . ASP A 1 130 ? 17.077 2.361 -13.070 1.00 53.03 130 ASP A O 1
ATOM 1062 N N . ALA A 1 131 ? 19.247 1.819 -13.185 1.00 51.12 131 ALA A N 1
ATOM 1063 C CA . ALA A 1 131 ? 19.218 0.641 -12.323 1.00 51.12 131 ALA A CA 1
ATOM 1064 C C . ALA A 1 131 ? 18.946 0.940 -10.827 1.00 51.12 131 ALA A C 1
ATOM 1066 O O . ALA A 1 131 ? 19.810 0.730 -9.977 1.00 51.12 131 ALA A O 1
ATOM 1067 N N . ILE A 1 132 ? 17.724 1.357 -10.475 1.00 59.22 132 ILE A N 1
ATOM 1068 C CA . ILE A 1 132 ? 17.168 1.126 -9.126 1.00 59.22 132 ILE A CA 1
ATOM 1069 C C . ILE A 1 132 ? 15.950 0.217 -9.272 1.00 59.22 132 ILE A C 1
ATOM 1071 O O . ILE A 1 132 ? 14.796 0.640 -9.245 1.00 59.22 132 ILE A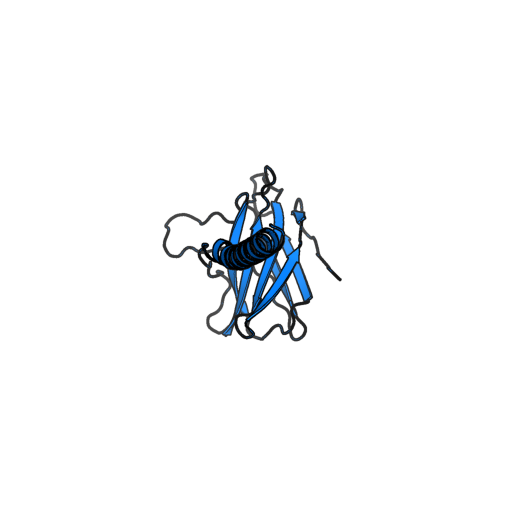 O 1
ATOM 1075 N N . GLN A 1 133 ? 16.247 -1.064 -9.481 1.00 65.44 133 GLN A N 1
ATOM 1076 C CA . GLN A 1 133 ? 15.254 -2.117 -9.698 1.00 65.44 133 GLN A CA 1
ATOM 1077 C C . GLN A 1 133 ? 14.696 -2.689 -8.392 1.00 65.44 133 GLN A C 1
ATOM 1079 O O . GLN A 1 133 ? 13.860 -3.579 -8.442 1.00 65.44 133 GLN A O 1
ATOM 1084 N N . SER A 1 134 ? 15.171 -2.232 -7.231 1.00 77.38 134 SER A N 1
ATOM 1085 C CA . SER A 1 134 ? 14.759 -2.742 -5.926 1.00 77.38 134 SER A CA 1
ATOM 1086 C C . SER A 1 134 ? 13.749 -1.806 -5.278 1.00 77.38 134 SER A C 1
ATOM 1088 O O . SER A 1 134 ? 14.112 -0.747 -4.783 1.00 77.38 134 SER A O 1
ATOM 1090 N N . TRP A 1 135 ? 12.489 -2.215 -5.240 1.00 88.62 135 TRP A N 1
ATOM 1091 C CA . TRP A 1 135 ? 11.479 -1.577 -4.400 1.00 88.62 135 TRP A CA 1
ATOM 1092 C C . TRP A 1 135 ? 11.145 -2.499 -3.236 1.00 88.62 135 TRP A C 1
ATOM 1094 O O . TRP A 1 135 ? 10.996 -3.698 -3.452 1.00 88.62 135 TRP A O 1
ATOM 1104 N N . HIS A 1 136 ? 10.998 -1.984 -2.018 1.00 91.00 136 HIS A N 1
ATOM 1105 C CA . HIS A 1 136 ? 10.465 -2.790 -0.919 1.00 91.00 136 HIS A CA 1
ATOM 1106 C C . HIS A 1 136 ? 9.182 -2.180 -0.376 1.00 91.00 136 HIS A C 1
ATOM 1108 O O . HIS A 1 136 ? 9.210 -1.167 0.333 1.00 91.00 136 HIS A O 1
ATOM 1114 N N . CYS A 1 137 ? 8.074 -2.860 -0.649 1.00 91.56 137 CYS A N 1
ATOM 1115 C CA . CYS A 1 137 ? 6.770 -2.517 -0.111 1.00 91.56 137 CYS A CA 1
ATOM 1116 C C . CYS A 1 137 ? 6.608 -3.161 1.270 1.00 91.56 137 CYS A C 1
ATOM 1118 O O . CYS A 1 137 ? 6.787 -4.369 1.426 1.00 91.56 137 CYS A O 1
ATOM 1120 N N . GLU A 1 138 ? 6.308 -2.348 2.281 1.00 92.25 138 GLU A N 1
ATOM 1121 C CA . GLU A 1 138 ? 6.042 -2.834 3.636 1.00 92.25 138 GLU A CA 1
ATOM 1122 C C . GLU A 1 138 ? 4.606 -3.353 3.745 1.00 92.25 138 GLU A C 1
ATOM 1124 O O . GLU A 1 138 ? 4.378 -4.494 4.140 1.00 92.25 138 GLU A O 1
ATOM 1129 N N . GLN A 1 139 ? 3.639 -2.531 3.347 1.00 92.12 139 GLN A N 1
ATOM 1130 C CA . GLN A 1 139 ? 2.216 -2.840 3.432 1.00 92.12 139 GLN A CA 1
ATOM 1131 C C . GLN A 1 139 ? 1.412 -1.998 2.443 1.00 92.12 139 GLN A C 1
ATOM 1133 O O . GLN A 1 139 ? 1.855 -0.928 2.010 1.00 92.12 139 GLN A O 1
ATOM 1138 N N . ILE A 1 140 ? 0.209 -2.472 2.137 1.00 93.94 140 ILE A N 1
ATOM 1139 C CA . ILE A 1 140 ? -0.798 -1.747 1.368 1.00 93.94 140 ILE A CA 1
ATOM 1140 C C . ILE A 1 140 ? -2.088 -1.717 2.178 1.00 93.94 140 ILE A C 1
ATOM 1142 O O . ILE A 1 140 ? -2.578 -2.758 2.606 1.00 93.94 140 ILE A O 1
ATOM 1146 N N . GLN A 1 141 ? -2.645 -0.526 2.364 1.00 94.31 141 GLN A N 1
ATOM 1147 C CA . GLN A 1 141 ? -3.975 -0.339 2.933 1.00 94.31 141 GLN A CA 1
ATOM 1148 C C . GLN A 1 141 ? -4.925 0.126 1.836 1.00 94.31 141 GLN A C 1
ATOM 1150 O O . GLN A 1 141 ? -4.569 0.977 1.020 1.00 94.31 141 GLN A O 1
ATOM 1155 N N . ILE A 1 142 ? -6.133 -0.421 1.808 1.00 94.94 142 ILE A N 1
ATOM 1156 C CA . ILE A 1 142 ? -7.173 -0.031 0.861 1.00 94.94 142 ILE A CA 1
ATOM 1157 C C . ILE A 1 142 ? -8.409 0.364 1.646 1.00 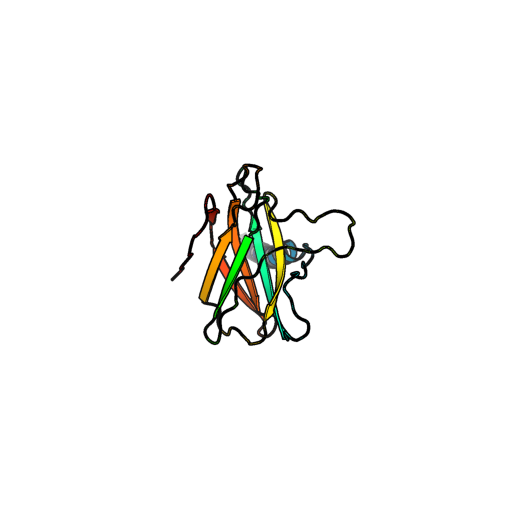94.94 142 ILE A C 1
ATOM 1159 O O . ILE A 1 142 ? -8.902 -0.422 2.445 1.00 94.94 142 ILE A O 1
ATOM 1163 N N . LYS A 1 143 ? -8.927 1.559 1.377 1.00 94.75 143 LYS A N 1
ATOM 1164 C CA . LYS A 1 143 ? -10.173 2.058 1.950 1.00 94.75 143 LYS A CA 1
ATOM 1165 C C . LYS A 1 143 ? -11.245 2.150 0.879 1.00 94.75 143 LYS A C 1
ATOM 1167 O O . LYS A 1 143 ? -11.090 2.901 -0.087 1.00 94.75 143 LYS A O 1
ATOM 1172 N N . ASP A 1 144 ? -12.324 1.397 1.056 1.00 95.00 144 ASP A N 1
ATOM 1173 C CA . ASP A 1 144 ? -13.545 1.535 0.265 1.00 95.00 144 ASP A CA 1
ATOM 1174 C C . ASP A 1 144 ? -14.318 2.759 0.771 1.00 95.00 144 ASP A C 1
ATOM 1176 O O . ASP A 1 144 ? -14.789 2.786 1.910 1.00 95.00 144 ASP A O 1
ATOM 1180 N N . MET A 1 145 ? -14.450 3.789 -0.067 1.00 93.56 145 MET A N 1
ATOM 1181 C CA . MET A 1 145 ? -15.103 5.046 0.319 1.00 93.56 145 MET A CA 1
ATOM 1182 C C . MET A 1 145 ? -16.636 4.959 0.336 1.00 93.56 145 MET A C 1
ATOM 1184 O O . MET A 1 145 ? -17.291 5.888 0.802 1.00 93.56 145 MET A O 1
ATOM 1188 N N . GLN A 1 146 ? -17.227 3.885 -0.191 1.00 92.56 146 GLN A N 1
ATOM 1189 C CA . GLN A 1 146 ? -18.673 3.668 -0.219 1.00 92.56 146 GLN A CA 1
ATOM 1190 C C . GLN A 1 146 ? -19.124 2.965 1.057 1.00 92.56 146 GLN A C 1
ATOM 1192 O O . GLN A 1 146 ? -20.119 3.361 1.661 1.00 92.56 146 GLN A O 1
ATOM 1197 N N . THR A 1 147 ? -18.384 1.939 1.478 1.00 93.38 147 THR A N 1
ATOM 1198 C CA . THR A 1 147 ? -18.715 1.155 2.676 1.00 93.38 147 THR A CA 1
ATOM 1199 C C . THR A 1 147 ? -17.919 1.569 3.910 1.00 93.38 147 THR A C 1
ATOM 1201 O O . THR A 1 147 ? -18.194 1.061 4.995 1.00 93.38 147 THR A O 1
ATOM 1204 N N . ASN A 1 148 ? -16.924 2.449 3.755 1.00 91.88 148 ASN A N 1
ATOM 1205 C CA . ASN A 1 148 ? -15.964 2.833 4.792 1.00 91.88 148 ASN A CA 1
ATOM 1206 C C . ASN A 1 148 ? -15.255 1.614 5.421 1.00 91.88 148 ASN A C 1
ATOM 1208 O O . ASN A 1 148 ? -14.995 1.592 6.622 1.00 91.88 148 ASN A O 1
ATOM 1212 N N . LYS A 1 149 ? -15.002 0.577 4.607 1.00 92.06 149 LYS A N 1
ATOM 1213 C CA . LYS A 1 149 ? -14.265 -0.628 5.014 1.00 92.06 149 LYS A CA 1
ATOM 1214 C C . LYS A 1 149 ? -12.790 -0.449 4.683 1.00 92.06 149 LYS A C 1
ATOM 1216 O O . LYS A 1 149 ? -12.463 -0.013 3.578 1.00 92.06 149 LYS A O 1
ATOM 1221 N N . ASP A 1 150 ? -11.938 -0.856 5.613 1.00 92.44 150 ASP A N 1
ATOM 1222 C CA . ASP A 1 150 ? -10.489 -0.831 5.459 1.00 92.44 150 ASP A CA 1
ATOM 1223 C C . ASP A 1 150 ? -9.948 -2.261 5.315 1.00 92.44 150 ASP A C 1
ATOM 1225 O O . ASP A 1 150 ? -10.330 -3.171 6.053 1.00 92.44 150 ASP A O 1
ATOM 1229 N N . TYR A 1 151 ? -9.046 -2.450 4.358 1.00 93.44 151 TYR A N 1
ATOM 1230 C CA . TYR A 1 151 ? -8.366 -3.708 4.066 1.00 93.44 151 TYR A CA 1
ATOM 1231 C C . TYR A 1 151 ? -6.862 -3.498 4.210 1.00 93.44 151 TYR A C 1
ATOM 1233 O O . TYR A 1 151 ? -6.318 -2.533 3.673 1.00 93.44 151 TYR A O 1
ATOM 1241 N N . LEU A 1 152 ? -6.181 -4.405 4.908 1.00 93.19 152 LEU A N 1
ATOM 1242 C CA . LEU A 1 152 ? -4.738 -4.344 5.133 1.00 93.19 152 LEU A CA 1
ATOM 1243 C C . LEU A 1 152 ? -4.055 -5.568 4.525 1.00 93.19 152 LEU A C 1
ATOM 1245 O O . LEU A 1 152 ? -4.366 -6.702 4.879 1.00 93.19 152 LEU A O 1
ATOM 1249 N N . PHE A 1 153 ? -3.076 -5.317 3.661 1.00 91.88 153 PHE A N 1
ATOM 1250 C CA . PHE A 1 153 ? -2.221 -6.326 3.050 1.00 91.88 153 PHE A CA 1
ATOM 1251 C C . PHE A 1 153 ? -0.781 -6.109 3.514 1.00 91.88 153 PHE A C 1
ATOM 1253 O O . PHE A 1 153 ? -0.122 -5.144 3.117 1.00 91.88 153 PHE A O 1
ATOM 1260 N N . GLU A 1 154 ? -0.274 -7.007 4.357 1.00 91.81 154 GLU A N 1
ATOM 1261 C CA . GLU A 1 154 ? 1.135 -7.005 4.750 1.00 91.81 154 GLU A CA 1
ATOM 1262 C C . GLU A 1 154 ? 1.988 -7.610 3.629 1.00 91.81 154 GLU A C 1
ATOM 1264 O O . GLU A 1 154 ? 1.965 -8.816 3.403 1.00 91.81 154 GLU A O 1
ATOM 1269 N N . VAL A 1 155 ? 2.748 -6.775 2.916 1.00 90.62 155 VAL A N 1
ATOM 1270 C CA . VAL A 1 155 ? 3.541 -7.218 1.758 1.00 90.62 155 VAL A CA 1
ATOM 1271 C C . VAL A 1 155 ? 4.940 -7.659 2.188 1.00 90.62 155 VAL A C 1
ATOM 1273 O O . VAL A 1 155 ? 5.362 -8.767 1.870 1.00 90.62 155 VAL A O 1
ATOM 1276 N N . LYS A 1 156 ? 5.659 -6.798 2.923 1.00 91.56 156 LYS A N 1
ATOM 1277 C CA . LYS A 1 156 ? 7.003 -7.028 3.492 1.00 91.56 156 LYS A CA 1
ATOM 1278 C C . LYS A 1 156 ? 8.005 -7.672 2.518 1.00 91.56 156 LYS A C 1
ATOM 1280 O O . LYS A 1 156 ? 8.819 -8.509 2.919 1.00 91.56 156 LYS A O 1
ATOM 1285 N N . GLN A 1 157 ? 7.968 -7.271 1.245 1.00 90.12 157 GLN A N 1
ATOM 1286 C CA . GLN A 1 157 ? 8.704 -7.943 0.175 1.00 90.12 157 GLN A CA 1
ATOM 1287 C C . GLN A 1 157 ? 9.431 -6.983 -0.769 1.00 90.12 157 GLN A C 1
ATOM 1289 O O . GLN A 1 157 ? 8.966 -5.881 -1.066 1.00 90.12 157 GLN A O 1
ATOM 1294 N N . TRP A 1 158 ? 10.587 -7.446 -1.256 1.00 87.62 158 TRP A N 1
ATOM 1295 C CA . TRP A 1 158 ? 11.341 -6.807 -2.326 1.00 87.62 158 TRP A CA 1
ATOM 1296 C C . TRP A 1 158 ? 10.809 -7.193 -3.710 1.00 87.62 158 TRP A C 1
ATOM 1298 O O . TRP A 1 158 ? 10.698 -8.374 -4.043 1.00 87.62 158 TRP A O 1
ATOM 1308 N N . PHE A 1 159 ? 10.591 -6.189 -4.548 1.00 85.38 159 PHE A N 1
ATOM 1309 C CA . PHE A 1 159 ? 10.284 -6.298 -5.965 1.00 85.38 159 PHE A CA 1
ATOM 1310 C C . PHE A 1 159 ? 11.565 -5.974 -6.723 1.00 85.38 159 PHE A C 1
ATOM 1312 O O . PHE A 1 159 ? 11.970 -4.815 -6.767 1.00 85.38 159 PHE A O 1
ATOM 1319 N N . HIS A 1 160 ? 12.225 -7.011 -7.243 1.00 73.06 160 HIS A N 1
ATOM 1320 C CA . HIS A 1 160 ? 13.490 -6.900 -7.978 1.00 73.06 160 HIS A CA 1
ATOM 1321 C C . HIS A 1 160 ? 13.330 -7.094 -9.503 1.00 73.06 160 HIS A C 1
ATOM 1323 O O . HIS A 1 160 ? 14.232 -6.731 -10.246 1.00 73.06 160 HIS A O 1
ATOM 1329 N N . THR A 1 161 ? 12.219 -7.688 -9.974 1.00 57.41 161 THR A N 1
ATOM 1330 C CA . THR A 1 161 ? 11.939 -8.099 -11.378 1.00 57.41 161 THR A CA 1
ATOM 1331 C C . THR A 1 161 ? 10.418 -8.328 -11.588 1.00 57.41 161 THR A C 1
ATOM 1333 O O . THR A 1 161 ? 9.692 -8.356 -10.590 1.00 57.41 161 THR A O 1
ATOM 1336 N N . PRO A 1 162 ? 9.876 -8.430 -12.829 1.00 50.84 162 PRO A N 1
ATOM 1337 C CA . PRO A 1 162 ? 8.446 -8.308 -13.068 1.00 50.84 162 PRO A CA 1
ATOM 1338 C C . PRO A 1 162 ? 7.743 -9.629 -12.754 1.00 50.84 162 PRO A C 1
ATOM 1340 O O . PRO A 1 162 ? 8.246 -10.710 -13.048 1.00 50.84 162 PRO A O 1
ATOM 1343 N N . VAL A 1 163 ? 6.522 -9.505 -12.245 1.00 47.59 163 VAL A N 1
ATOM 1344 C CA . VAL A 1 163 ? 5.614 -10.582 -11.833 1.00 47.59 163 VAL A CA 1
ATOM 1345 C C . VAL A 1 163 ? 5.901 -11.121 -10.435 1.00 47.59 163 VAL A C 1
ATOM 1347 O O . VAL A 1 163 ? 6.629 -12.087 -10.228 1.00 47.59 163 VAL A O 1
ATOM 1350 N N . MET A 1 164 ? 5.176 -10.552 -9.477 1.00 50.75 164 MET A N 1
ATOM 1351 C CA . MET A 1 164 ? 4.877 -11.229 -8.230 1.00 50.75 164 MET A CA 1
ATOM 1352 C C . MET A 1 164 ? 3.371 -11.179 -8.008 1.00 50.75 164 MET A C 1
ATOM 1354 O O . MET A 1 164 ? 2.770 -10.123 -7.841 1.00 50.75 164 MET A O 1
ATOM 1358 N N . THR A 1 165 ? 2.738 -12.340 -8.104 1.00 48.25 165 THR A N 1
ATOM 1359 C CA . THR A 1 165 ? 1.328 -12.497 -7.754 1.00 48.25 165 THR A CA 1
ATOM 1360 C C . THR A 1 165 ? 1.302 -12.795 -6.262 1.00 48.25 165 THR A C 1
ATOM 1362 O O . THR A 1 165 ? 1.765 -13.857 -5.858 1.00 48.25 165 THR A O 1
ATOM 1365 N N . LEU A 1 166 ? 0.848 -11.847 -5.443 1.00 50.88 166 LEU A N 1
ATOM 1366 C CA . LEU A 1 166 ? 0.773 -12.024 -3.994 1.00 50.88 166 LEU A CA 1
ATOM 1367 C C . LEU A 1 166 ? -0.610 -12.537 -3.611 1.00 50.88 166 LEU A C 1
ATOM 1369 O O . LEU A 1 166 ? -1.545 -11.763 -3.452 1.00 50.88 166 LEU A O 1
ATOM 1373 N N . SER A 1 167 ? -0.746 -13.855 -3.494 1.00 39.03 167 SER A N 1
ATOM 1374 C CA . SER A 1 167 ? -1.916 -14.485 -2.880 1.00 39.03 167 SER A CA 1
ATOM 1375 C C . SER A 1 167 ? -1.702 -14.579 -1.376 1.00 39.03 167 SER A C 1
ATOM 1377 O O . SER A 1 167 ? -0.808 -15.307 -0.944 1.00 39.03 167 SER A O 1
ATOM 1379 N N . PHE A 1 168 ? -2.521 -13.884 -0.591 1.00 52.44 168 PHE A N 1
ATOM 1380 C CA . PHE A 1 168 ? -2.637 -14.131 0.843 1.00 52.44 168 PHE A CA 1
ATOM 1381 C C . PHE A 1 168 ? -3.975 -14.831 1.104 1.00 52.44 168 PHE A C 1
ATOM 1383 O O . PHE A 1 168 ? -5.004 -14.407 0.580 1.00 52.44 168 PHE A O 1
ATOM 1390 N N . LEU A 1 169 ? -3.899 -15.959 1.817 1.00 37.78 169 LEU A N 1
ATOM 1391 C CA . LEU A 1 169 ? -5.026 -16.726 2.356 1.00 37.78 169 LEU A CA 1
ATOM 1392 C C . LEU A 1 169 ? -5.430 -16.165 3.719 1.00 37.78 169 LEU A C 1
ATOM 1394 O O . LEU A 1 169 ? -4.507 -15.744 4.454 1.00 37.78 169 LEU A O 1
#

pLDDT: mean 81.3, std 15.82, range [37.78, 96.25]